Protein AF-A0A5M9TYV3-F1 (afdb_monomer_lite)

pLDDT: mean 87.1, std 14.59, range [41.91, 98.25]

Foldseek 3Di:
DPDDDDDDDDADPVCHVVRVVVVLVVVCVVCVDCNVVVVVVVVVVVVVVVVVVVVVVVVVVVVVPPPPPDD

Radius of gyration: 19.92 Å; chains: 1; bounding box: 39×24×69 Å

Structure (mmCIF, N/CA/C/O backbone):
data_AF-A0A5M9TYV3-F1
#
_entry.id   AF-A0A5M9TYV3-F1
#
loop_
_atom_site.group_PDB
_atom_site.id
_atom_site.type_symbol
_atom_site.label_atom_id
_atom_site.label_alt_id
_atom_site.label_comp_id
_atom_site.label_asym_id
_atom_site.label_entity_id
_atom_site.label_seq_id
_atom_site.pdbx_PDB_ins_code
_atom_site.Cartn_x
_atom_site.Cartn_y
_atom_site.Cartn_z
_atom_site.occupancy
_atom_site.B_iso_or_equiv
_atom_site.auth_seq_id
_atom_site.auth_comp_id
_atom_site.auth_asym_id
_atom_site.auth_atom_id
_atom_site.pdbx_PDB_model_num
ATOM 1 N N . MET A 1 1 ? 1.245 -2.301 31.028 1.00 41.91 1 MET A N 1
ATOM 2 C CA . MET A 1 1 ? 1.814 -3.001 29.852 1.00 41.91 1 MET A CA 1
ATOM 3 C C . MET A 1 1 ? 1.064 -2.484 28.631 1.00 41.91 1 MET A C 1
ATOM 5 O O . MET A 1 1 ? -0.157 -2.530 28.666 1.00 41.91 1 MET A O 1
ATOM 9 N N . LYS A 1 2 ? 1.729 -1.905 27.619 1.00 52.59 2 LYS A N 1
ATOM 10 C CA . LYS A 1 2 ? 1.046 -1.511 26.369 1.00 52.59 2 LYS A CA 1
ATOM 11 C C . LYS A 1 2 ? 0.674 -2.800 25.631 1.00 52.59 2 LYS A C 1
ATOM 13 O O . LYS A 1 2 ? 1.575 -3.558 25.278 1.00 52.59 2 LYS A O 1
ATOM 18 N N . SER A 1 3 ? -0.618 -3.088 25.479 1.00 65.69 3 SER A N 1
ATOM 19 C CA . SER A 1 3 ? -1.076 -4.245 24.707 1.00 65.69 3 SER A CA 1
ATOM 20 C C . SER A 1 3 ? -0.617 -4.081 23.261 1.00 65.69 3 SER A C 1
ATOM 22 O O . SER A 1 3 ? -0.856 -3.041 22.651 1.00 65.69 3 SER A O 1
ATOM 24 N N . ARG A 1 4 ? 0.071 -5.085 22.715 1.00 76.81 4 ARG A N 1
ATOM 25 C CA . ARG A 1 4 ? 0.340 -5.145 21.278 1.00 76.81 4 ARG A CA 1
ATOM 26 C C . ARG A 1 4 ? -0.917 -5.663 20.590 1.00 76.81 4 ARG A C 1
ATOM 28 O O . ARG A 1 4 ? -1.304 -6.800 20.835 1.00 76.81 4 ARG A O 1
ATOM 35 N N . THR A 1 5 ? -1.536 -4.836 19.759 1.00 83.94 5 THR A N 1
ATOM 36 C CA . THR A 1 5 ? -2.585 -5.277 18.834 1.00 83.94 5 THR A CA 1
ATOM 37 C C . THR A 1 5 ? -1.897 -5.838 17.595 1.00 83.94 5 THR A C 1
ATOM 39 O O . THR A 1 5 ? -1.037 -5.170 17.024 1.00 83.94 5 THR A O 1
ATOM 42 N N . LEU A 1 6 ? -2.225 -7.071 17.218 1.00 89.75 6 LEU A N 1
ATOM 43 C CA . LEU A 1 6 ? -1.688 -7.741 16.035 1.00 89.75 6 LEU A CA 1
ATOM 44 C C . LEU A 1 6 ? -2.840 -8.017 15.067 1.00 89.75 6 LEU A C 1
ATOM 46 O O . LEU A 1 6 ? -3.926 -8.396 15.504 1.00 89.75 6 LEU A O 1
ATOM 50 N N . LEU A 1 7 ? -2.588 -7.828 13.773 1.00 89.44 7 LEU A N 1
ATOM 51 C CA . LEU A 1 7 ? -3.492 -8.194 12.687 1.00 89.44 7 LEU A CA 1
ATOM 52 C C . LEU A 1 7 ? -2.807 -9.276 11.849 1.00 89.44 7 LEU A C 1
ATOM 54 O O . LEU A 1 7 ? -1.742 -9.034 11.286 1.00 89.44 7 LEU A O 1
ATOM 58 N N . GLU A 1 8 ? -3.421 -10.451 11.767 1.00 93.12 8 GLU A N 1
ATOM 59 C CA . GLU A 1 8 ? -3.034 -11.508 10.831 1.00 93.12 8 GLU A CA 1
ATOM 60 C C . GLU A 1 8 ? -4.000 -11.477 9.643 1.00 93.12 8 GLU A C 1
ATOM 62 O O . GLU A 1 8 ? -5.217 -11.447 9.831 1.00 93.12 8 GLU A O 1
ATOM 67 N N . CYS A 1 9 ? -3.476 -11.453 8.417 1.00 90.75 9 CYS A N 1
ATOM 68 C CA . CYS A 1 9 ? -4.286 -11.446 7.200 1.00 90.75 9 CYS A CA 1
ATOM 69 C C . CYS A 1 9 ? -3.658 -12.316 6.106 1.00 90.75 9 CYS A C 1
ATOM 71 O O . CYS A 1 9 ? -2.448 -12.538 6.079 1.00 90.75 9 CYS A O 1
ATOM 73 N N . THR A 1 10 ? -4.509 -12.823 5.217 1.00 94.88 10 THR A N 1
ATOM 74 C CA . THR A 1 10 ? -4.113 -13.489 3.970 1.00 94.88 10 THR A CA 1
ATOM 75 C C . THR A 1 10 ? -4.416 -12.534 2.825 1.00 94.88 10 THR A C 1
ATOM 77 O O . THR A 1 10 ? -5.465 -11.900 2.846 1.00 94.88 10 THR A O 1
ATOM 80 N N . VAL A 1 11 ? -3.498 -12.425 1.868 1.00 94.50 11 VAL A N 1
ATOM 81 C CA . VAL A 1 11 ? -3.571 -11.490 0.737 1.00 94.50 11 VAL A CA 1
ATOM 82 C C . VAL A 1 11 ? -3.559 -12.301 -0.552 1.00 94.50 11 VAL A C 1
ATOM 84 O O . VAL A 1 11 ? -2.646 -13.109 -0.754 1.00 94.50 11 VAL A O 1
ATOM 87 N N . ASP A 1 12 ? -4.543 -12.085 -1.423 1.00 96.25 12 ASP A N 1
ATOM 88 C CA . ASP A 1 12 ? -4.532 -12.682 -2.761 1.00 96.25 12 ASP A CA 1
ATOM 89 C C . ASP A 1 12 ? -3.577 -11.926 -3.702 1.00 96.25 12 ASP A C 1
ATOM 91 O O . ASP A 1 12 ? -3.828 -10.807 -4.153 1.00 96.25 12 ASP A O 1
ATOM 95 N N . LEU A 1 13 ? -2.461 -12.564 -4.054 1.00 96.12 13 LEU A N 1
ATOM 96 C CA . LEU A 1 13 ? -1.470 -11.972 -4.952 1.00 96.12 13 LEU A CA 1
ATOM 97 C C . LEU A 1 13 ? -1.940 -11.889 -6.412 1.00 96.12 13 LEU A C 1
ATOM 99 O O . LEU A 1 13 ? -1.289 -11.211 -7.208 1.00 96.12 13 LEU A O 1
ATOM 103 N N . ALA A 1 14 ? -3.057 -12.527 -6.776 1.00 97.69 14 ALA A N 1
ATOM 104 C CA . ALA A 1 14 ? -3.677 -12.336 -8.084 1.00 97.69 14 ALA A CA 1
ATOM 105 C C . ALA A 1 14 ? -4.351 -10.956 -8.218 1.00 97.69 14 ALA A C 1
ATOM 107 O O . ALA A 1 14 ? -4.541 -10.481 -9.340 1.00 97.69 14 ALA A O 1
ATOM 108 N N . GLN A 1 15 ? -4.686 -10.293 -7.102 1.00 95.00 15 GLN A N 1
ATOM 109 C CA . GLN A 1 15 ? -5.315 -8.967 -7.074 1.00 95.00 15 GLN A CA 1
ATOM 110 C C . GLN A 1 15 ? -4.632 -8.027 -6.061 1.00 95.00 15 GLN A C 1
ATOM 112 O O . GLN A 1 15 ? -5.251 -7.557 -5.110 1.00 95.00 15 GLN A O 1
ATOM 117 N N . PRO A 1 16 ? -3.353 -7.676 -6.265 1.00 94.19 16 PRO A N 1
ATOM 118 C CA . PRO A 1 16 ? -2.536 -7.059 -5.220 1.00 94.19 16 PRO A CA 1
ATOM 119 C C . PRO A 1 16 ? -3.032 -5.673 -4.777 1.00 94.19 16 PRO A C 1
ATOM 121 O O . PRO A 1 16 ? -3.017 -5.363 -3.591 1.00 94.19 16 PRO A O 1
ATOM 124 N N . ALA A 1 17 ? -3.491 -4.828 -5.703 1.00 95.94 17 ALA A N 1
ATOM 125 C CA . ALA A 1 17 ? -3.932 -3.472 -5.375 1.00 95.94 17 ALA A CA 1
ATOM 126 C C . ALA A 1 17 ? -5.185 -3.420 -4.470 1.00 95.94 17 ALA A C 1
ATOM 128 O O . ALA A 1 17 ? -5.120 -2.770 -3.423 1.00 95.94 17 ALA A O 1
ATOM 129 N N . PRO A 1 18 ? -6.317 -4.074 -4.812 1.00 96.62 18 PRO A N 1
ATOM 130 C CA . PRO A 1 18 ? -7.494 -4.066 -3.942 1.00 96.62 18 PRO A CA 1
ATOM 131 C C . PRO A 1 18 ? -7.238 -4.762 -2.599 1.00 96.62 18 PRO A C 1
ATOM 133 O O . PRO A 1 18 ? -7.724 -4.286 -1.573 1.00 96.62 18 PRO A O 1
ATOM 136 N N . GLU A 1 19 ? -6.430 -5.823 -2.575 1.00 97.50 19 GLU A N 1
ATOM 137 C CA . GLU A 1 19 ? -6.086 -6.531 -1.339 1.00 97.50 19 GLU A CA 1
ATOM 138 C C . GLU A 1 19 ? -5.256 -5.653 -0.388 1.00 97.50 19 GLU A C 1
ATOM 140 O O . GLU A 1 19 ? -5.580 -5.525 0.794 1.00 97.50 19 GLU A O 1
ATOM 145 N N . LEU A 1 20 ? -4.235 -4.957 -0.900 1.00 96.19 20 LEU A N 1
ATOM 146 C CA . LEU A 1 20 ? -3.454 -4.008 -0.100 1.00 96.19 20 LEU A CA 1
ATOM 147 C C . LEU A 1 20 ? -4.320 -2.852 0.423 1.00 96.19 20 LEU A C 1
ATOM 149 O O . LEU A 1 20 ? -4.179 -2.456 1.581 1.00 96.19 20 LEU A O 1
ATOM 153 N N . ALA A 1 21 ? -5.257 -2.342 -0.382 1.00 96.31 21 ALA A N 1
ATOM 154 C CA . ALA A 1 21 ? -6.190 -1.304 0.056 1.00 96.31 21 ALA A CA 1
ATOM 155 C C . ALA A 1 21 ? -7.105 -1.781 1.200 1.00 96.31 21 ALA A C 1
ATOM 157 O O . ALA A 1 21 ? -7.381 -1.018 2.136 1.00 96.31 21 ALA A O 1
ATOM 158 N N . ALA A 1 22 ? -7.541 -3.043 1.162 1.00 96.00 22 ALA A N 1
ATOM 159 C CA . ALA A 1 22 ? -8.326 -3.650 2.231 1.00 96.00 22 ALA A CA 1
ATOM 160 C C . ALA A 1 22 ? -7.509 -3.783 3.526 1.00 96.00 22 ALA A C 1
ATOM 162 O O . ALA A 1 22 ? -7.995 -3.406 4.596 1.00 96.00 22 ALA A O 1
ATOM 163 N N . VAL A 1 23 ? -6.251 -4.230 3.435 1.00 95.75 23 VAL A N 1
ATOM 164 C CA . VAL A 1 23 ? -5.342 -4.326 4.592 1.00 95.75 23 VAL A CA 1
ATOM 165 C C . VAL A 1 23 ? -5.075 -2.952 5.207 1.00 95.75 23 VAL A C 1
ATOM 167 O O . VAL A 1 23 ? -5.192 -2.797 6.423 1.00 95.75 23 VAL A O 1
ATOM 170 N N . ILE A 1 24 ? -4.777 -1.935 4.392 1.00 96.00 24 ILE A N 1
ATOM 171 C CA . ILE A 1 24 ? -4.580 -0.557 4.872 1.00 96.00 24 ILE A CA 1
ATOM 172 C C . ILE A 1 24 ? -5.836 -0.079 5.604 1.00 96.00 24 ILE A C 1
ATOM 174 O O . ILE A 1 24 ? -5.746 0.406 6.730 1.00 96.00 24 ILE A O 1
ATOM 178 N N . SER A 1 25 ? -7.013 -0.267 5.005 1.00 95.44 25 SER A N 1
ATOM 179 C CA . SER A 1 25 ? -8.287 0.133 5.615 1.00 95.44 25 SER A CA 1
ATOM 180 C C . SER A 1 25 ? -8.532 -0.567 6.956 1.00 95.44 25 SER A C 1
ATOM 182 O O . 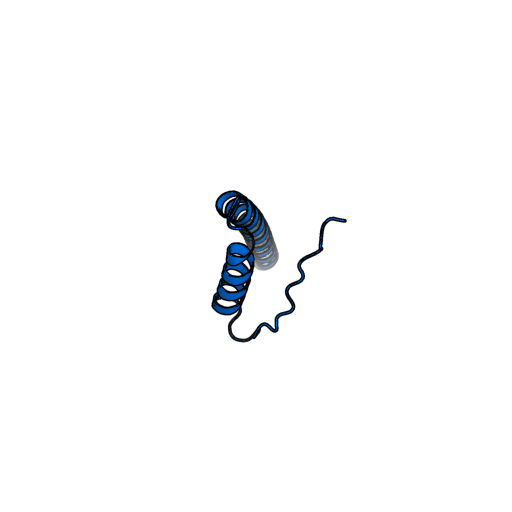SER A 1 25 ? -8.951 0.079 7.918 1.00 95.44 25 SER A O 1
ATOM 184 N N . ALA A 1 26 ? -8.216 -1.864 7.049 1.00 94.31 26 ALA A N 1
ATOM 185 C CA . ALA A 1 26 ? -8.304 -2.620 8.294 1.00 94.31 26 ALA A CA 1
ATOM 186 C C . ALA A 1 26 ? -7.370 -2.048 9.371 1.00 94.31 26 ALA A C 1
ATOM 188 O O . ALA A 1 26 ? -7.807 -1.838 10.499 1.00 94.31 26 ALA A O 1
ATOM 189 N N . VAL A 1 27 ? -6.118 -1.730 9.029 1.00 93.88 27 VAL A N 1
ATOM 190 C CA . VAL A 1 27 ? -5.160 -1.113 9.962 1.00 93.88 27 VAL A CA 1
ATOM 191 C C . VAL A 1 27 ? -5.653 0.257 10.434 1.00 93.88 27 VAL A C 1
ATOM 193 O O . VAL A 1 27 ? -5.672 0.523 11.635 1.00 93.88 27 VAL A O 1
ATOM 196 N N . LEU A 1 28 ? -6.110 1.117 9.522 1.00 95.44 28 LEU A N 1
ATOM 197 C CA . LEU A 1 28 ? -6.584 2.460 9.867 1.00 95.44 28 LEU A CA 1
ATOM 198 C C . LEU A 1 28 ? -7.792 2.445 10.811 1.00 95.44 28 LEU A C 1
ATOM 200 O O . LEU A 1 28 ? -7.923 3.354 11.632 1.00 95.44 28 LEU A O 1
ATOM 204 N N . ALA A 1 29 ? -8.649 1.424 10.740 1.00 93.19 29 ALA A N 1
ATOM 205 C CA . ALA A 1 29 ? -9.780 1.272 11.655 1.00 93.19 29 ALA A CA 1
ATOM 206 C C . ALA A 1 29 ? -9.350 1.072 13.124 1.00 93.19 29 ALA A C 1
ATOM 208 O O . ALA A 1 29 ? -10.096 1.441 14.030 1.00 93.19 29 ALA A O 1
ATOM 209 N N . TYR A 1 30 ? -8.143 0.548 13.375 1.00 90.75 30 TYR A N 1
ATOM 210 C CA . TYR A 1 30 ? -7.570 0.404 14.722 1.00 90.75 30 TYR A CA 1
ATOM 211 C C . TYR A 1 30 ? -6.785 1.637 15.199 1.00 90.75 30 TYR A C 1
ATOM 213 O O . TYR A 1 30 ? -6.435 1.719 16.377 1.00 90.75 30 TYR A O 1
ATOM 221 N N . HIS A 1 31 ? -6.517 2.595 14.310 1.00 87.88 31 HIS A N 1
ATOM 222 C CA . HIS A 1 31 ? -5.720 3.794 14.575 1.00 87.88 31 HIS A CA 1
ATOM 223 C C . HIS A 1 31 ? -6.536 5.055 14.288 1.00 87.88 31 HIS A C 1
ATOM 225 O O . HIS A 1 31 ? -6.197 5.831 13.401 1.00 87.88 31 HIS A O 1
ATOM 231 N N . THR A 1 32 ? -7.632 5.252 15.026 1.00 86.19 32 THR A N 1
ATOM 232 C CA . THR A 1 32 ? -8.573 6.365 14.798 1.00 86.19 32 THR A CA 1
ATOM 233 C C . THR A 1 32 ? -7.928 7.744 14.935 1.00 86.19 32 THR A C 1
ATOM 235 O O . THR A 1 32 ? -8.326 8.672 14.237 1.00 86.19 32 THR A O 1
ATOM 238 N N . ASP A 1 33 ? -6.885 7.858 15.759 1.00 89.69 33 ASP A N 1
ATOM 239 C CA . ASP A 1 33 ? -6.045 9.046 15.864 1.00 89.69 33 ASP A CA 1
ATOM 240 C C . ASP A 1 33 ? -4.725 8.784 15.120 1.00 89.69 33 ASP A C 1
ATOM 242 O O . ASP A 1 33 ? -3.967 7.886 15.489 1.00 89.69 33 ASP A O 1
ATOM 246 N N . GLY A 1 34 ? -4.453 9.543 14.053 1.00 93.06 34 GLY A N 1
ATOM 247 C CA . GLY A 1 34 ? -3.208 9.431 13.271 1.00 93.06 34 GLY A CA 1
ATOM 248 C C . G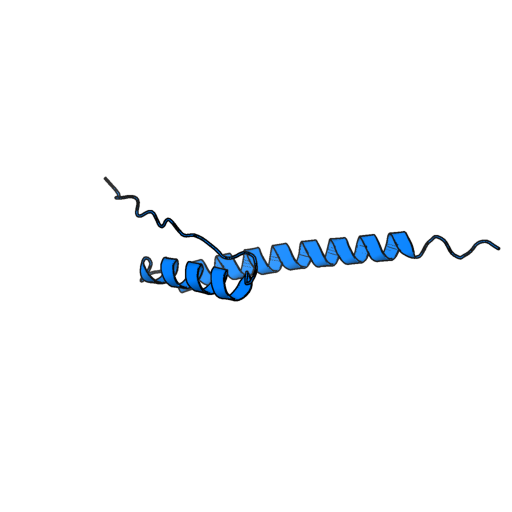LY A 1 34 ? -3.335 8.766 11.894 1.00 93.06 34 GLY A C 1
ATOM 249 O O . GLY A 1 34 ? -2.329 8.582 11.210 1.00 93.06 34 GLY A O 1
ATOM 250 N N . GLN A 1 35 ? -4.550 8.461 11.423 1.00 96.62 35 GLN A N 1
ATOM 251 C CA . GLN A 1 35 ? -4.770 7.853 10.097 1.00 96.62 35 GLN A CA 1
ATOM 252 C C . GLN A 1 35 ? -4.072 8.615 8.961 1.00 96.62 35 GLN A C 1
ATOM 254 O O . GLN A 1 35 ? -3.442 8.017 8.092 1.00 96.62 35 GLN A O 1
ATOM 259 N N . ALA A 1 36 ? -4.148 9.949 8.989 1.00 97.06 36 ALA A N 1
ATOM 260 C CA . ALA A 1 36 ? -3.533 10.803 7.976 1.00 97.06 36 ALA A CA 1
ATOM 261 C C . ALA A 1 36 ? -1.997 10.722 7.979 1.00 97.06 36 ALA A C 1
ATOM 263 O O . ALA A 1 36 ? -1.378 10.839 6.927 1.00 97.06 36 ALA A O 1
ATOM 264 N N . GLU A 1 37 ? -1.369 10.535 9.139 1.00 97.62 37 GLU A N 1
ATOM 265 C CA . GLU A 1 37 ? 0.089 10.402 9.250 1.00 97.62 37 GLU A CA 1
ATOM 266 C C . GLU A 1 37 ? 0.551 9.047 8.718 1.00 97.62 37 GLU A C 1
ATOM 268 O O . GLU A 1 37 ? 1.508 8.994 7.947 1.00 97.62 37 GLU A O 1
ATOM 273 N N . ILE A 1 38 ? -0.186 7.979 9.040 1.00 96.50 38 ILE A N 1
ATOM 274 C CA . ILE A 1 38 ? 0.049 6.636 8.493 1.00 96.50 38 ILE A CA 1
ATOM 275 C C . ILE A 1 38 ? -0.055 6.662 6.964 1.00 96.50 38 ILE A C 1
ATOM 277 O O . ILE A 1 38 ? 0.844 6.186 6.276 1.00 96.50 38 ILE A O 1
ATOM 281 N N . LEU A 1 39 ? -1.120 7.260 6.425 1.00 97.75 39 LEU A N 1
ATOM 282 C CA . LEU A 1 39 ? -1.327 7.346 4.979 1.00 97.75 39 LEU A CA 1
ATOM 283 C C . LEU A 1 39 ? -0.239 8.163 4.273 1.00 97.75 39 LEU A C 1
ATOM 285 O O . LEU A 1 39 ? 0.234 7.741 3.225 1.00 97.75 39 LEU A O 1
ATOM 289 N N . ARG A 1 40 ? 0.201 9.291 4.846 1.00 98.25 40 ARG A N 1
ATOM 290 C CA . ARG A 1 40 ? 1.311 10.079 4.276 1.00 98.25 40 ARG A CA 1
ATOM 291 C C . ARG A 1 40 ? 2.632 9.315 4.279 1.00 98.25 40 ARG A C 1
ATOM 293 O O . ARG A 1 40 ? 3.392 9.427 3.324 1.00 98.25 40 ARG A O 1
ATOM 300 N N . ALA A 1 41 ? 2.913 8.556 5.337 1.00 98.06 41 ALA A N 1
ATOM 301 C CA . ALA A 1 41 ? 4.111 7.725 5.388 1.00 98.06 41 ALA A CA 1
ATOM 302 C C . ALA A 1 41 ? 4.074 6.636 4.303 1.00 98.06 41 ALA A C 1
ATOM 304 O O . ALA A 1 41 ? 5.060 6.445 3.599 1.00 98.06 41 ALA A O 1
ATOM 305 N N . LEU A 1 42 ? 2.924 5.978 4.118 1.00 97.75 42 LEU A N 1
ATOM 306 C CA . LEU A 1 42 ? 2.740 4.997 3.044 1.00 97.75 42 LEU A CA 1
ATOM 307 C C . LEU A 1 42 ? 2.884 5.624 1.651 1.00 97.75 42 LEU A C 1
ATOM 309 O O . LEU A 1 42 ? 3.547 5.040 0.801 1.00 97.75 42 LEU A O 1
ATOM 313 N N . ASP A 1 43 ? 2.310 6.806 1.423 1.00 98.06 43 ASP A N 1
ATOM 314 C CA . ASP A 1 43 ? 2.426 7.540 0.155 1.00 98.06 43 ASP A CA 1
ATOM 315 C C . ASP A 1 43 ? 3.892 7.837 -0.206 1.00 98.06 43 ASP A C 1
ATOM 317 O O . ASP A 1 43 ? 4.327 7.582 -1.329 1.00 98.06 43 ASP A O 1
ATOM 321 N N . TYR A 1 44 ? 4.690 8.274 0.775 1.00 98.25 44 TYR A N 1
ATOM 322 C CA . TYR A 1 44 ? 6.125 8.505 0.593 1.00 98.25 44 TYR A CA 1
ATOM 323 C C . TYR A 1 44 ? 6.899 7.225 0.231 1.00 98.25 44 TYR A C 1
ATOM 325 O O . TYR A 1 44 ? 7.715 7.235 -0.696 1.00 98.25 44 TYR A O 1
ATOM 333 N N . GLU A 1 45 ? 6.643 6.119 0.934 1.00 98.19 45 GLU A N 1
ATOM 334 C CA . GLU A 1 45 ? 7.285 4.826 0.658 1.00 98.19 45 GLU A CA 1
ATOM 335 C C . GLU A 1 45 ? 6.908 4.296 -0.734 1.00 98.19 45 GLU A C 1
ATOM 337 O O . GLU A 1 45 ? 7.773 3.842 -1.487 1.00 98.19 45 GLU A O 1
ATOM 342 N N . ILE A 1 46 ? 5.634 4.419 -1.123 1.00 97.69 46 ILE A N 1
ATOM 343 C CA . ILE A 1 46 ? 5.154 4.040 -2.459 1.00 97.69 46 ILE A CA 1
ATOM 344 C C . ILE A 1 46 ? 5.835 4.892 -3.533 1.00 97.69 46 ILE A C 1
ATOM 346 O O . ILE A 1 46 ? 6.359 4.341 -4.502 1.00 97.69 46 ILE A O 1
ATOM 350 N N . GLY A 1 47 ? 5.880 6.215 -3.357 1.00 97.94 47 GLY A N 1
ATOM 351 C CA . GLY A 1 47 ? 6.552 7.119 -4.292 1.00 97.94 47 GLY A CA 1
ATOM 352 C C . GLY A 1 47 ? 8.042 6.801 -4.446 1.00 97.94 47 GLY A C 1
ATOM 353 O O . GLY A 1 47 ? 8.560 6.767 -5.562 1.00 97.94 47 GLY A O 1
ATOM 354 N N . THR A 1 48 ? 8.718 6.481 -3.342 1.00 98.06 48 THR A N 1
ATOM 355 C CA . THR A 1 48 ? 10.130 6.069 -3.346 1.00 98.06 48 THR A CA 1
ATOM 356 C C . THR A 1 48 ? 10.334 4.759 -4.110 1.00 98.06 48 THR A C 1
ATOM 358 O O . THR A 1 48 ? 11.241 4.658 -4.940 1.00 98.06 48 THR A O 1
ATOM 361 N N . ALA A 1 49 ? 9.475 3.763 -3.880 1.00 97.25 49 ALA A N 1
ATOM 362 C CA . ALA A 1 49 ? 9.534 2.487 -4.587 1.00 97.25 49 ALA A CA 1
ATOM 363 C C . ALA A 1 49 ? 9.280 2.650 -6.096 1.00 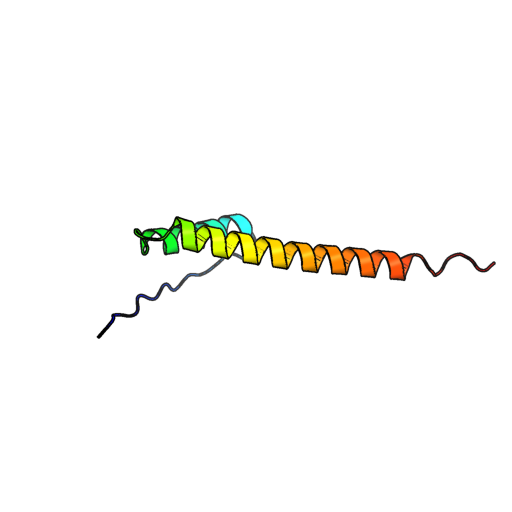97.25 49 ALA A C 1
ATOM 365 O O . ALA A 1 49 ? 9.987 2.043 -6.903 1.00 97.25 49 ALA A O 1
ATOM 366 N N . LEU A 1 50 ? 8.320 3.496 -6.484 1.00 97.81 50 LEU A N 1
ATOM 367 C CA . LEU A 1 50 ? 8.034 3.802 -7.888 1.00 97.81 50 LEU A CA 1
ATOM 368 C C . LEU A 1 50 ? 9.235 4.457 -8.576 1.00 97.81 50 LEU A C 1
ATOM 370 O O . LEU A 1 50 ? 9.682 3.959 -9.608 1.00 97.81 50 LEU A O 1
ATOM 374 N N . ALA A 1 51 ? 9.825 5.489 -7.969 1.00 97.19 51 ALA A N 1
ATOM 375 C CA . ALA A 1 51 ? 10.996 6.167 -8.527 1.00 97.19 51 ALA A CA 1
ATOM 376 C C . ALA A 1 51 ? 12.190 5.211 -8.731 1.00 97.19 51 ALA A C 1
ATOM 378 O O . ALA A 1 51 ? 12.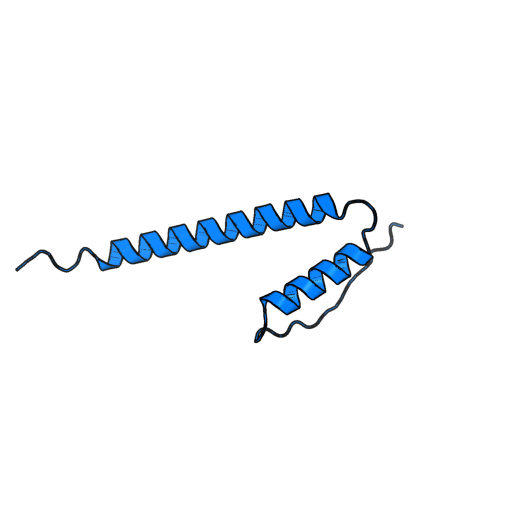907 5.297 -9.733 1.00 97.19 51 ALA A O 1
ATOM 379 N N . ALA A 1 52 ? 12.397 4.264 -7.808 1.00 96.19 52 ALA A N 1
ATOM 380 C CA . ALA A 1 52 ? 13.441 3.249 -7.936 1.00 96.19 52 ALA A CA 1
ATOM 381 C C . ALA A 1 52 ? 13.188 2.293 -9.118 1.00 96.19 52 ALA A C 1
ATOM 383 O O . ALA A 1 52 ? 14.124 1.949 -9.844 1.00 96.19 52 ALA A O 1
ATOM 384 N N . LEU A 1 53 ? 11.934 1.883 -9.336 1.00 95.44 53 LEU A N 1
ATOM 385 C CA . LEU A 1 53 ? 11.550 1.034 -10.468 1.00 95.44 53 LEU A CA 1
ATOM 386 C C . LEU A 1 53 ? 11.691 1.763 -11.806 1.00 95.44 53 LEU A C 1
ATOM 388 O O . LEU A 1 53 ? 12.206 1.184 -12.760 1.00 95.44 53 LEU A O 1
ATOM 392 N N . GLU A 1 54 ? 11.290 3.030 -11.869 1.00 94.75 54 GLU A N 1
ATOM 393 C CA . GLU A 1 54 ? 11.430 3.864 -13.067 1.00 94.75 54 GLU A CA 1
ATOM 394 C C . GLU A 1 54 ? 12.902 4.090 -13.427 1.00 94.75 54 GLU A C 1
ATOM 396 O O . GLU A 1 54 ? 13.289 3.934 -14.584 1.00 94.75 54 GLU A O 1
ATOM 401 N N . THR A 1 55 ? 13.746 4.370 -12.429 1.00 92.62 55 THR A N 1
ATOM 402 C CA . THR A 1 55 ? 15.198 4.518 -12.626 1.00 92.62 55 THR A CA 1
ATOM 403 C C . THR A 1 55 ? 15.814 3.229 -13.165 1.00 92.62 55 THR A C 1
ATOM 405 O O . THR A 1 55 ? 16.615 3.257 -14.101 1.00 92.62 55 THR A O 1
ATOM 408 N N . LYS A 1 56 ? 15.421 2.081 -12.601 1.00 90.31 56 LYS A N 1
ATOM 409 C CA . LYS A 1 56 ? 15.874 0.772 -13.075 1.00 90.31 56 LYS A CA 1
ATOM 410 C C . LYS A 1 56 ? 15.437 0.519 -14.522 1.00 90.31 56 LYS A C 1
ATOM 412 O O . LYS A 1 56 ? 16.259 0.096 -15.329 1.00 90.31 56 LYS A O 1
ATOM 417 N N . ALA A 1 57 ? 14.181 0.810 -14.853 1.00 86.75 57 ALA A N 1
ATOM 418 C CA . ALA A 1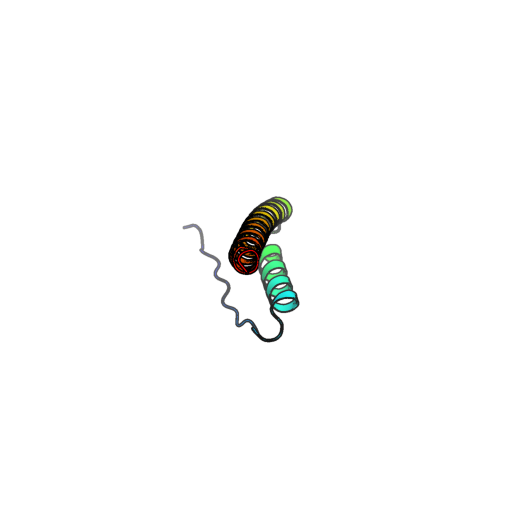 57 ? 13.656 0.642 -16.205 1.00 86.75 57 ALA A CA 1
ATOM 419 C C . ALA A 1 57 ? 14.391 1.529 -17.228 1.00 86.75 57 ALA A C 1
ATOM 421 O O . ALA A 1 57 ? 14.699 1.073 -18.329 1.00 86.75 57 ALA A O 1
ATOM 422 N N . ALA A 1 58 ? 14.724 2.770 -16.859 1.00 84.94 58 ALA A N 1
ATOM 423 C CA . ALA A 1 58 ? 15.512 3.666 -17.704 1.00 84.94 58 ALA A CA 1
ATOM 424 C C . ALA A 1 58 ? 16.928 3.117 -17.962 1.00 84.94 58 ALA A C 1
ATOM 426 O O . ALA A 1 58 ? 17.357 3.049 -19.113 1.00 84.94 58 ALA A O 1
ATOM 427 N N . ALA A 1 59 ? 17.616 2.642 -16.918 1.00 81.31 59 ALA A N 1
ATOM 428 C CA . ALA A 1 59 ? 18.954 2.058 -17.044 1.00 81.31 59 ALA A CA 1
ATOM 429 C C . ALA A 1 59 ? 18.973 0.788 -17.919 1.00 81.31 59 ALA A C 1
ATOM 431 O O . ALA A 1 59 ? 19.897 0.581 -18.707 1.00 81.31 59 ALA A O 1
ATOM 432 N N . GLU A 1 60 ? 17.944 -0.057 -17.817 1.00 80.44 60 GLU A N 1
ATOM 433 C CA . GLU A 1 60 ? 17.794 -1.250 -18.663 1.00 80.44 60 GLU A CA 1
ATOM 434 C C . GLU A 1 60 ? 17.523 -0.885 -20.135 1.00 80.44 60 GLU A C 1
ATOM 436 O O . GLU A 1 60 ? 17.999 -1.575 -21.039 1.00 80.44 60 GLU A O 1
ATOM 441 N N . SER A 1 61 ? 16.817 0.221 -20.391 1.00 73.06 61 SER A N 1
ATOM 442 C CA . SER A 1 61 ? 16.557 0.715 -21.747 1.00 73.06 61 SER A CA 1
ATOM 443 C C . SER A 1 61 ? 17.802 1.306 -22.421 1.00 73.06 61 SER A C 1
ATOM 445 O O . SER A 1 61 ? 17.961 1.147 -23.631 1.00 73.06 61 SER A O 1
ATOM 447 N N . GLU A 1 62 ? 18.682 1.979 -21.676 1.00 71.06 62 GLU A N 1
ATOM 448 C CA . GLU A 1 62 ? 19.939 2.537 -22.205 1.00 71.06 62 GLU A CA 1
ATOM 449 C C . GLU A 1 62 ? 20.958 1.435 -22.534 1.00 71.06 62 GLU A C 1
ATOM 451 O O . GLU A 1 62 ? 21.593 1.471 -23.587 1.00 71.06 62 GLU A O 1
ATOM 456 N N . ALA A 1 63 ? 21.043 0.393 -21.701 1.00 66.38 63 ALA A N 1
ATOM 457 C CA . ALA A 1 63 ? 21.915 -0.759 -21.942 1.00 66.38 63 ALA A CA 1
ATOM 458 C C . ALA A 1 63 ? 21.519 -1.585 -23.187 1.00 66.38 63 ALA A C 1
ATOM 460 O O . ALA A 1 63 ? 22.358 -2.274 -23.763 1.00 66.38 63 ALA A O 1
ATOM 461 N N . ALA A 1 64 ? 20.254 -1.521 -23.616 1.00 64.19 64 ALA A N 1
ATOM 462 C CA . ALA A 1 64 ? 19.763 -2.216 -24.807 1.00 64.19 64 ALA A CA 1
ATOM 463 C C . ALA A 1 64 ? 19.978 -1.432 -26.122 1.00 64.19 64 ALA A C 1
ATOM 465 O O . ALA A 1 64 ? 19.854 -2.016 -27.200 1.00 64.19 64 ALA A O 1
ATOM 466 N N . GLY A 1 65 ? 20.286 -0.129 -26.056 1.00 59.84 65 GLY A N 1
ATOM 467 C CA . GLY A 1 65 ? 20.408 0.758 -27.223 1.00 59.84 65 GLY A CA 1
ATOM 468 C C . GLY A 1 65 ? 21.815 0.881 -27.825 1.00 59.84 65 GLY A C 1
ATOM 469 O O . GLY A 1 65 ? 21.944 1.301 -28.972 1.00 59.84 65 GLY A O 1
ATOM 470 N N . ASP A 1 6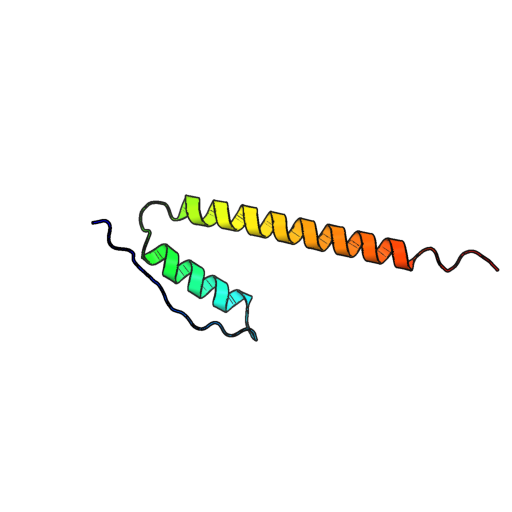6 ? 22.861 0.485 -27.098 1.00 56.53 66 ASP A N 1
ATOM 471 C CA . ASP A 1 66 ? 24.273 0.710 -27.470 1.00 56.53 66 ASP A CA 1
ATOM 472 C C . ASP A 1 66 ? 24.865 -0.363 -28.421 1.00 56.53 66 ASP A C 1
ATOM 474 O O . ASP A 1 66 ? 26.048 -0.366 -28.736 1.00 56.53 66 ASP A O 1
ATOM 478 N N . GLY A 1 67 ? 24.049 -1.308 -28.909 1.00 57.31 67 GLY A N 1
ATOM 479 C CA . GLY A 1 67 ? 24.514 -2.453 -29.712 1.00 57.31 67 GLY A CA 1
ATOM 480 C C . GLY A 1 67 ? 24.380 -2.337 -31.238 1.00 57.31 67 GLY A C 1
ATOM 481 O O . GLY A 1 67 ? 24.676 -3.310 -31.927 1.00 57.31 67 GLY A O 1
ATOM 482 N N . ALA A 1 68 ? 23.888 -1.218 -31.787 1.00 58.59 68 ALA A N 1
ATOM 483 C CA . ALA A 1 68 ? 23.451 -1.142 -33.194 1.00 58.59 68 ALA A CA 1
ATOM 484 C C . ALA A 1 68 ? 24.148 -0.073 -34.059 1.00 58.59 68 ALA A C 1
ATOM 486 O O . ALA A 1 68 ? 23.620 0.290 -35.110 1.00 58.59 68 ALA A O 1
ATOM 487 N N . SER A 1 69 ? 25.317 0.431 -33.656 1.00 57.03 69 SER A N 1
ATOM 488 C CA . SER A 1 69 ? 26.073 1.408 -34.454 1.00 57.03 69 SER A CA 1
ATOM 489 C C . SER A 1 69 ? 27.530 0.994 -34.662 1.00 57.03 69 SER A C 1
ATOM 491 O O . SER A 1 69 ? 28.437 1.745 -34.333 1.00 57.03 69 SER A O 1
ATOM 493 N N . ASP A 1 70 ? 27.741 -0.188 -35.234 1.00 59.19 70 ASP A N 1
ATOM 494 C CA . ASP A 1 70 ? 28.980 -0.547 -35.933 1.00 59.19 70 ASP A CA 1
ATOM 495 C C . ASP A 1 70 ? 28.630 -1.602 -36.998 1.00 59.19 70 ASP A C 1
ATOM 497 O O . ASP A 1 70 ? 28.525 -2.780 -36.668 1.00 59.19 70 ASP A O 1
ATOM 501 N N . ILE A 1 71 ? 28.358 -1.164 -38.237 1.00 55.09 71 ILE A N 1
ATOM 502 C CA . ILE A 1 71 ? 28.573 -1.846 -39.541 1.00 55.09 71 ILE A CA 1
ATOM 503 C C . ILE A 1 71 ? 28.326 -0.826 -40.659 1.00 55.09 71 ILE A C 1
ATOM 505 O O . ILE A 1 71 ? 27.251 -0.184 -40.657 1.00 55.09 71 ILE A O 1
#

Sequence (71 aa):
MKSRTLLECTVDLAQPAPELAAVISAVLAYHTDGQAEILRALDYEIGTALAALETKAAAESEAAGDGASDI

Secondary structure (DSSP, 8-state):
------------TTSHHHHHHHHHHHHHHH-SSSHHHHHHHHHHHHHHHHHHHHHHHHHHHHHTTTTS---